Protein AF-A0A2N2ZMV5-F1 (afdb_monomer_lite)

Foldseek 3Di:
DDPVVVVVVVVVVVVVVVPDDPDDVVVVVVLVCVLPDVVLVVLDPPPCSVVVNVVVVQVVCVVVVHDDPDPTVDDDDDDD

Sequence (80 aa):
MNKQIKFYVILAFVLFFLSSFSQNIQYAKSLVDTLTSPTMLGRGYVNEGVNKASDFLSEEMKNSGLRSWTTDYKQFLIFP

Structure (mmCIF, N/CA/C/O backbone):
data_AF-A0A2N2ZMV5-F1
#
_entry.id   AF-A0A2N2ZMV5-F1
#
loop_
_atom_site.group_PDB
_atom_site.id
_atom_site.type_symbol
_atom_site.label_atom_id
_atom_site.label_alt_id
_atom_site.label_comp_id
_atom_site.label_asym_id
_atom_site.label_entity_id
_atom_site.label_seq_id
_atom_site.pdbx_PDB_ins_code
_atom_site.Cartn_x
_atom_site.Cartn_y
_atom_site.Cartn_z
_atom_site.occupancy
_atom_site.B_iso_or_equiv
_atom_site.auth_seq_id
_atom_site.auth_comp_id
_atom_site.auth_asym_id
_atom_site.auth_atom_id
_atom_site.pdbx_PDB_model_num
ATOM 1 N N . MET A 1 1 ? -22.653 -0.773 42.215 1.00 63.78 1 MET A N 1
ATOM 2 C CA . MET A 1 1 ? -23.316 -1.299 40.997 1.00 63.78 1 MET A CA 1
ATOM 3 C C . MET A 1 1 ? -23.510 -2.804 41.133 1.00 63.78 1 MET A C 1
ATOM 5 O O . MET A 1 1 ? -22.543 -3.491 41.449 1.00 63.78 1 MET A O 1
ATOM 9 N N . ASN A 1 2 ? -24.743 -3.289 40.962 1.00 88.88 2 ASN A N 1
ATOM 10 C CA . ASN A 1 2 ? -25.128 -4.690 41.173 1.00 88.88 2 ASN A CA 1
ATOM 11 C C . ASN A 1 2 ? -24.321 -5.635 40.251 1.00 88.88 2 ASN A C 1
ATOM 13 O O . ASN A 1 2 ? -24.020 -5.265 39.115 1.00 88.88 2 ASN A O 1
ATOM 17 N N . LYS A 1 3 ? -23.951 -6.835 40.721 1.00 89.06 3 LYS A N 1
ATOM 18 C CA . LYS A 1 3 ? -23.104 -7.788 39.968 1.00 89.06 3 LYS A CA 1
ATOM 19 C C . LYS A 1 3 ? -23.723 -8.145 38.610 1.00 89.06 3 LYS A C 1
ATOM 21 O O . LYS A 1 3 ? -23.007 -8.232 37.619 1.00 89.06 3 LYS A O 1
ATOM 26 N N . GLN A 1 4 ? -25.051 -8.228 38.564 1.00 91.69 4 GLN A N 1
ATOM 27 C CA . GLN A 1 4 ? -25.814 -8.456 37.336 1.00 91.69 4 GLN A CA 1
ATOM 28 C C . GLN A 1 4 ? -25.680 -7.302 36.335 1.00 91.69 4 GLN A C 1
ATOM 30 O O . GLN A 1 4 ? -25.463 -7.527 35.152 1.00 91.69 4 GLN A O 1
ATOM 35 N N . ILE A 1 5 ? -25.715 -6.053 36.807 1.00 94.31 5 ILE A N 1
ATOM 36 C CA . ILE A 1 5 ? -25.569 -4.872 35.942 1.00 94.31 5 ILE A CA 1
ATOM 37 C C . ILE A 1 5 ? -24.170 -4.842 35.313 1.00 94.31 5 ILE A C 1
ATOM 39 O O . ILE A 1 5 ? -24.039 -4.583 34.122 1.00 94.31 5 ILE A O 1
ATOM 43 N N . LYS A 1 6 ? -23.121 -5.172 36.082 1.00 94.62 6 LYS A N 1
ATOM 44 C CA . LYS A 1 6 ? -21.751 -5.283 35.549 1.00 94.62 6 LYS A CA 1
ATOM 45 C C . LYS A 1 6 ? -21.651 -6.332 34.440 1.00 94.62 6 LYS A C 1
ATOM 47 O O . LYS A 1 6 ? -21.013 -6.075 33.426 1.00 94.62 6 LYS A O 1
ATOM 52 N N . PHE A 1 7 ? -22.293 -7.484 34.629 1.00 96.12 7 PHE A N 1
ATOM 53 C CA . PHE A 1 7 ? -22.315 -8.553 33.635 1.00 96.12 7 PHE A CA 1
ATOM 54 C C . PHE A 1 7 ? -22.973 -8.101 32.324 1.00 96.12 7 PHE A C 1
ATOM 56 O O . PHE A 1 7 ? -22.371 -8.253 31.264 1.00 96.12 7 PHE A O 1
ATOM 63 N N . TYR A 1 8 ? -24.149 -7.468 32.391 1.00 97.06 8 TYR A N 1
ATOM 64 C CA . TYR A 1 8 ? -24.840 -6.984 31.191 1.00 97.06 8 TYR A CA 1
ATOM 65 C C . TYR A 1 8 ? -24.069 -5.887 30.449 1.00 97.06 8 TYR A C 1
ATOM 67 O O . TYR A 1 8 ? -24.056 -5.890 29.2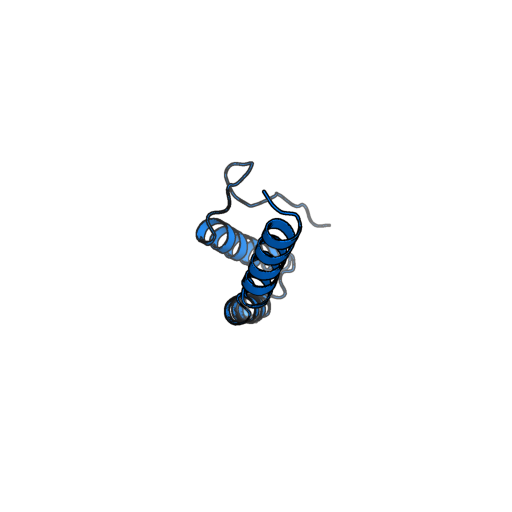22 1.00 97.06 8 TYR A O 1
ATOM 75 N N . VAL A 1 9 ? -23.380 -4.989 31.162 1.00 96.38 9 VAL A N 1
ATOM 76 C CA . VAL A 1 9 ? -22.532 -3.959 30.534 1.00 96.38 9 VAL A CA 1
ATOM 77 C C . VAL A 1 9 ? -21.363 -4.590 29.775 1.00 96.38 9 VAL A C 1
ATOM 79 O O . VAL A 1 9 ? -21.097 -4.209 28.638 1.00 96.38 9 VAL A O 1
ATOM 82 N N . ILE A 1 10 ? -20.689 -5.580 30.368 1.00 95.81 10 ILE A N 1
ATOM 83 C CA . ILE A 1 10 ? -19.588 -6.294 29.703 1.00 95.81 10 ILE A CA 1
ATOM 84 C C . ILE A 1 10 ? -20.108 -7.062 28.485 1.00 95.81 10 ILE A C 1
ATOM 86 O O . ILE A 1 10 ? -19.496 -7.005 27.423 1.00 95.81 10 ILE A O 1
ATOM 90 N N . LEU A 1 11 ? -21.248 -7.741 28.615 1.00 95.81 11 LEU A N 1
ATOM 91 C CA . LEU A 1 11 ? -21.851 -8.483 27.511 1.00 95.81 11 LEU A CA 1
ATOM 92 C C . LEU A 1 11 ? -22.221 -7.557 26.343 1.00 95.81 11 LEU A C 1
ATOM 94 O O . LEU A 1 11 ? -21.887 -7.857 25.202 1.00 95.81 11 LEU A O 1
ATOM 98 N N . ALA A 1 12 ? -22.850 -6.414 26.624 1.00 95.38 12 ALA A N 1
ATOM 99 C CA . ALA A 1 12 ? -23.186 -5.420 25.607 1.00 95.38 12 ALA A CA 1
ATOM 100 C C . ALA A 1 12 ? -21.934 -4.866 24.909 1.00 95.38 12 ALA A C 1
ATOM 102 O O . ALA A 1 12 ? -21.920 -4.729 23.687 1.00 95.38 12 ALA A O 1
ATOM 103 N N . PHE A 1 13 ? -20.867 -4.609 25.672 1.00 93.62 13 PHE A N 1
ATOM 104 C CA . PHE A 1 13 ? -19.583 -4.183 25.125 1.00 93.62 13 PHE A CA 1
ATOM 105 C C . PHE A 1 13 ? -19.012 -5.246 24.177 1.00 93.62 13 PHE A C 1
ATOM 107 O O . PHE A 1 13 ? -18.719 -4.932 23.032 1.00 93.62 13 PHE A O 1
ATOM 114 N N . VAL A 1 14 ? -18.939 -6.516 24.591 1.00 93.69 14 VAL A N 1
ATOM 115 C CA . VAL A 1 14 ? -18.433 -7.617 23.746 1.00 93.69 14 VAL A CA 1
ATOM 116 C C . VAL A 1 14 ? -19.237 -7.760 22.450 1.00 93.69 14 VAL A C 1
ATOM 118 O O . VAL A 1 14 ? -18.648 -7.865 21.376 1.00 93.69 14 VAL A O 1
ATOM 121 N N . LEU A 1 15 ? -20.570 -7.716 22.531 1.00 92.94 15 LEU A N 1
ATOM 122 C CA . LEU A 1 15 ? -21.437 -7.822 21.355 1.00 92.94 15 LEU A CA 1
ATOM 123 C C . LEU A 1 15 ? -21.227 -6.667 20.363 1.00 92.94 15 LEU A C 1
ATOM 125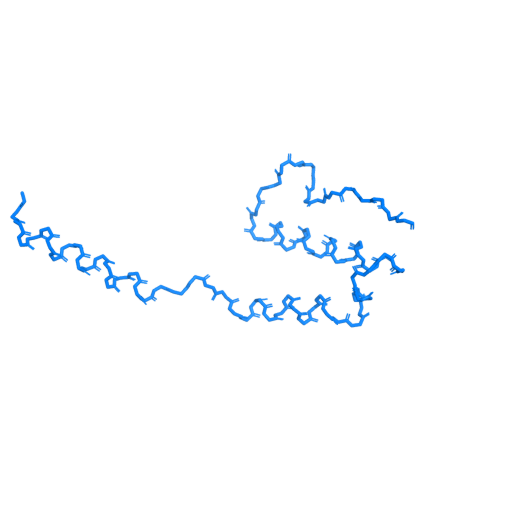 O O . LEU A 1 15 ? -21.268 -6.892 19.158 1.00 92.94 15 LEU A O 1
ATOM 129 N N . PHE A 1 16 ? -20.936 -5.460 20.851 1.00 90.56 16 PHE A N 1
ATOM 130 C CA . PHE A 1 16 ? -20.645 -4.295 20.011 1.00 90.56 16 PHE A CA 1
ATOM 131 C C . PHE A 1 16 ? -19.341 -4.441 19.200 1.00 90.56 16 PHE A C 1
ATOM 133 O O . PHE A 1 16 ? -19.276 -4.024 18.040 1.00 90.56 16 PHE A O 1
ATOM 140 N N . PHE A 1 17 ? -18.304 -5.079 19.757 1.00 86.62 17 PHE A N 1
ATOM 141 C CA . PHE A 1 17 ? -17.048 -5.297 19.022 1.00 86.62 17 PHE A CA 1
ATOM 142 C C . PHE A 1 17 ? -17.139 -6.411 17.982 1.00 86.62 17 PHE A C 1
ATOM 144 O O . PHE A 1 17 ? -16.435 -6.340 16.978 1.00 86.62 17 PHE A O 1
ATOM 151 N N . LEU A 1 18 ? -18.026 -7.396 18.161 1.00 85.69 18 LEU A N 1
ATOM 152 C CA . LEU A 1 18 ? -18.219 -8.473 17.179 1.00 85.69 18 LEU A CA 1
ATOM 153 C C . LEU A 1 18 ? -18.738 -7.964 15.825 1.00 85.69 18 LEU A C 1
ATOM 155 O O . LEU A 1 18 ? -18.516 -8.610 14.806 1.00 85.69 18 LEU A O 1
ATOM 159 N N . SER A 1 19 ? -19.400 -6.805 15.801 1.00 79.06 19 SER A N 1
ATOM 160 C CA . SER A 1 19 ? -19.897 -6.164 14.576 1.00 79.06 19 SER A CA 1
ATOM 161 C C . SER A 1 19 ? -18.908 -5.203 13.905 1.00 79.06 19 SER A C 1
ATOM 163 O O . SER A 1 19 ? -19.222 -4.647 12.854 1.00 79.06 19 SER A O 1
ATOM 165 N N . SER A 1 20 ? -17.731 -4.967 14.491 1.00 80.12 20 SER A N 1
ATOM 166 C CA . SER A 1 20 ? -16.755 -4.024 13.934 1.00 80.12 20 SER A CA 1
ATOM 167 C C . SER A 1 20 ? -15.824 -4.703 12.925 1.00 80.12 20 SER A C 1
ATOM 169 O O . SER A 1 20 ? -15.102 -5.636 13.267 1.00 80.12 20 SER A O 1
ATOM 171 N N . PHE A 1 21 ? -15.773 -4.185 11.695 1.00 77.94 21 PHE A N 1
ATOM 172 C CA . PHE A 1 21 ? -14.787 -4.573 10.681 1.00 77.94 21 PHE A CA 1
ATOM 173 C C . PHE A 1 21 ? -13.775 -3.437 10.503 1.00 77.94 21 PHE A C 1
ATOM 175 O O . PHE A 1 21 ? -14.130 -2.373 10.005 1.00 77.94 21 PHE A O 1
ATOM 182 N N . SER A 1 22 ? -12.520 -3.634 10.916 1.00 77.88 22 SER A N 1
ATOM 183 C CA . SER A 1 22 ? -11.477 -2.600 10.778 1.00 77.88 22 SER A CA 1
ATOM 184 C C . SER A 1 22 ? -10.647 -2.720 9.495 1.00 77.88 22 SER A C 1
ATOM 186 O O . SER A 1 22 ? -9.991 -1.761 9.097 1.00 77.88 22 SER A O 1
ATOM 188 N N . GLN A 1 23 ? -10.652 -3.886 8.843 1.00 84.12 23 GLN A N 1
ATOM 189 C CA . GLN A 1 23 ? -9.817 -4.153 7.671 1.00 84.12 23 GLN A CA 1
ATOM 190 C C . GLN A 1 23 ? -10.564 -3.824 6.377 1.00 84.12 23 GLN A C 1
ATOM 192 O O . GLN A 1 23 ? -11.612 -4.402 6.088 1.00 84.12 23 GLN A O 1
ATOM 197 N N . ASN A 1 24 ? -9.991 -2.942 5.558 1.00 91.31 24 ASN A N 1
ATOM 198 C CA . ASN A 1 24 ? -10.487 -2.673 4.213 1.00 91.31 24 ASN A CA 1
ATOM 199 C C . ASN A 1 24 ? -9.838 -3.641 3.209 1.00 91.31 24 ASN A C 1
ATOM 201 O O . ASN A 1 24 ? -8.751 -3.390 2.688 1.00 91.31 24 ASN A O 1
ATOM 205 N N . ILE A 1 25 ? -10.512 -4.763 2.937 1.00 92.75 25 ILE A N 1
ATOM 206 C CA . ILE A 1 25 ? -10.009 -5.792 2.013 1.00 92.75 25 ILE A CA 1
ATOM 207 C C . ILE A 1 25 ? -9.844 -5.272 0.580 1.00 92.75 25 ILE A C 1
ATOM 209 O O . ILE A 1 25 ? -8.938 -5.706 -0.128 1.00 92.75 25 ILE A O 1
ATOM 213 N N . GLN A 1 26 ? -10.695 -4.338 0.149 1.00 95.38 26 GLN A N 1
ATOM 214 C CA . GLN A 1 26 ? -10.631 -3.785 -1.201 1.00 95.38 26 GLN A CA 1
ATOM 215 C C . GLN A 1 26 ? -9.364 -2.949 -1.384 1.00 95.38 26 GLN A C 1
ATOM 217 O O . GLN A 1 26 ? -8.672 -3.095 -2.386 1.00 95.38 26 GLN A O 1
ATOM 222 N N . TYR A 1 27 ? -9.030 -2.140 -0.379 1.00 95.25 27 TYR A N 1
ATOM 223 C CA . TYR A 1 27 ? -7.787 -1.379 -0.339 1.00 95.25 27 TYR A CA 1
ATOM 224 C C . TYR A 1 27 ? -6.548 -2.289 -0.327 1.00 95.25 27 TYR A C 1
ATOM 226 O O . TYR A 1 27 ? -5.605 -2.085 -1.088 1.00 95.25 27 TYR A O 1
ATOM 234 N N . ALA A 1 28 ? -6.567 -3.352 0.483 1.00 95.62 28 ALA A N 1
ATOM 235 C CA . ALA A 1 28 ? -5.466 -4.313 0.510 1.00 95.62 28 ALA A CA 1
ATOM 236 C C . ALA A 1 28 ? -5.246 -4.973 -0.864 1.00 95.62 28 ALA A C 1
ATOM 238 O O . ALA A 1 28 ? -4.108 -5.108 -1.310 1.00 95.62 28 ALA A O 1
ATOM 239 N N . LYS A 1 29 ? -6.329 -5.331 -1.568 1.00 97.12 29 LYS A N 1
ATOM 240 C CA . LYS A 1 29 ? -6.250 -5.864 -2.934 1.00 97.12 29 LYS A CA 1
ATOM 241 C C . LYS A 1 29 ? -5.681 -4.843 -3.917 1.00 97.12 29 LYS A C 1
ATOM 243 O O . LYS A 1 29 ? -4.774 -5.196 -4.660 1.00 97.12 29 LYS A O 1
ATOM 248 N N . SER A 1 30 ? -6.117 -3.580 -3.871 1.00 97.06 30 SER A N 1
ATOM 249 C CA . SER A 1 30 ? -5.577 -2.550 -4.771 1.00 97.06 30 SER A CA 1
ATOM 250 C C . SER A 1 30 ? -4.085 -2.292 -4.557 1.00 97.06 30 SER A C 1
ATOM 252 O O . SER A 1 30 ? -3.357 -2.077 -5.527 1.00 97.06 30 SER A O 1
ATOM 254 N N . LEU A 1 31 ? -3.605 -2.352 -3.307 1.00 97.12 31 LEU A N 1
ATOM 255 C CA . LEU A 1 31 ? -2.171 -2.282 -3.017 1.00 97.12 31 LEU A CA 1
ATOM 256 C C . LEU A 1 31 ? -1.416 -3.451 -3.658 1.00 97.12 31 LEU A C 1
ATOM 258 O O . LEU A 1 31 ? -0.395 -3.228 -4.305 1.00 97.12 31 LEU A O 1
ATOM 262 N N . VAL A 1 32 ? -1.917 -4.682 -3.505 1.00 96.94 32 VAL A N 1
ATOM 263 C CA . VAL A 1 32 ? -1.305 -5.882 -4.097 1.00 96.94 32 VAL A CA 1
ATOM 264 C C . VAL A 1 32 ? -1.277 -5.783 -5.619 1.00 96.94 32 VAL A C 1
ATOM 266 O O . VAL A 1 32 ? -0.211 -5.960 -6.207 1.00 96.94 32 VAL A O 1
ATOM 269 N N . ASP A 1 33 ? -2.400 -5.447 -6.250 1.00 97.56 33 ASP A N 1
ATOM 270 C CA . ASP A 1 33 ? -2.504 -5.302 -7.705 1.00 97.56 33 ASP A CA 1
ATOM 271 C C . ASP A 1 33 ? -1.497 -4.269 -8.229 1.00 97.56 33 ASP A C 1
ATOM 273 O O . ASP A 1 33 ? -0.777 -4.515 -9.197 1.00 97.56 33 ASP A O 1
ATOM 277 N N . THR A 1 34 ? -1.369 -3.135 -7.535 1.00 97.31 34 THR A N 1
ATOM 278 C CA . THR A 1 34 ? -0.442 -2.063 -7.916 1.00 97.31 34 THR A CA 1
ATOM 279 C C . THR A 1 34 ? 1.011 -2.496 -7.739 1.00 97.31 34 THR A C 1
ATOM 281 O O . THR A 1 34 ? 1.796 -2.431 -8.684 1.00 97.31 34 THR A O 1
ATOM 284 N N . LEU A 1 35 ? 1.374 -3.004 -6.558 1.00 97.44 35 LEU A N 1
ATOM 285 C CA . LEU A 1 35 ? 2.743 -3.403 -6.208 1.00 97.44 35 LEU A CA 1
ATOM 286 C C . LEU A 1 35 ? 3.250 -4.612 -7.001 1.00 97.44 35 LEU A C 1
ATOM 288 O O . LEU A 1 35 ? 4.463 -4.812 -7.099 1.00 97.44 35 LEU A O 1
ATOM 292 N N . THR A 1 36 ? 2.350 -5.438 -7.533 1.00 96.69 36 THR A N 1
ATOM 293 C CA . THR A 1 36 ? 2.679 -6.608 -8.363 1.00 96.69 36 THR A CA 1
ATOM 294 C C . THR A 1 36 ? 2.541 -6.348 -9.860 1.00 96.69 36 THR A C 1
ATOM 296 O O . THR A 1 36 ? 2.895 -7.214 -10.659 1.00 96.69 36 THR A O 1
ATOM 299 N N . SER A 1 37 ? 2.090 -5.156 -10.252 1.00 96.94 37 SER A N 1
ATOM 300 C CA . SER A 1 37 ? 1.952 -4.792 -11.657 1.00 96.94 37 SER A CA 1
ATOM 301 C C . SER A 1 37 ? 3.310 -4.738 -12.383 1.00 96.94 37 SER A C 1
ATOM 303 O O . SER A 1 37 ? 4.351 -4.475 -11.765 1.00 96.94 37 SER A O 1
ATOM 305 N N . PRO A 1 38 ? 3.331 -4.919 -13.719 1.00 95.88 38 PRO A N 1
ATOM 306 C CA . PRO A 1 38 ? 4.559 -4.822 -14.509 1.00 95.88 38 PRO A CA 1
ATOM 307 C C . PRO A 1 38 ? 5.297 -3.481 -14.362 1.00 95.88 38 PRO A C 1
ATOM 309 O O . PRO A 1 38 ? 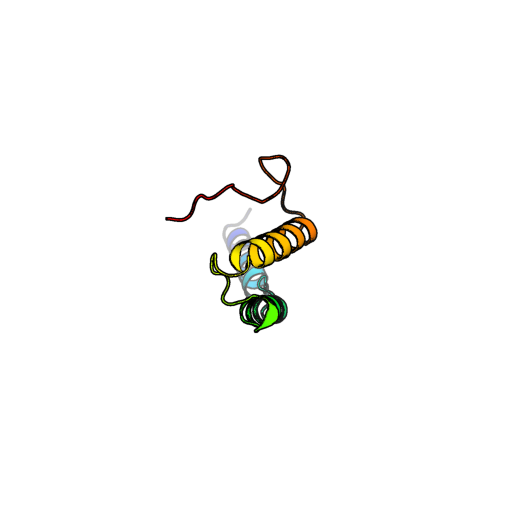6.519 -3.436 -14.489 1.00 95.88 38 PRO A O 1
ATOM 312 N N . THR A 1 39 ? 4.587 -2.389 -14.056 1.00 94.62 39 THR A N 1
ATOM 313 C CA . THR A 1 39 ? 5.176 -1.047 -13.900 1.00 94.62 39 THR A CA 1
ATOM 314 C C . THR A 1 39 ? 6.042 -0.916 -12.644 1.00 94.62 39 THR A C 1
ATOM 316 O O . THR A 1 39 ? 6.945 -0.075 -12.618 1.00 94.62 39 THR A O 1
ATOM 319 N N . MET A 1 40 ? 5.826 -1.781 -11.645 1.00 96.38 40 MET A N 1
ATOM 320 C CA . MET A 1 40 ? 6.614 -1.859 -10.409 1.00 96.38 40 MET A CA 1
ATOM 321 C C . MET A 1 40 ? 7.850 -2.762 -10.526 1.00 96.38 40 MET A C 1
ATOM 323 O O . MET A 1 40 ? 8.601 -2.903 -9.562 1.00 96.38 40 MET A O 1
ATOM 327 N N . LEU A 1 41 ? 8.091 -3.361 -11.702 1.00 95.19 41 LEU A N 1
ATOM 328 C CA . LEU A 1 41 ? 9.351 -4.031 -12.065 1.00 95.19 41 LEU A CA 1
ATOM 329 C C . LEU A 1 41 ? 9.817 -5.084 -11.038 1.00 95.19 41 LEU A C 1
ATOM 331 O O . LEU A 1 41 ? 11.003 -5.220 -10.744 1.00 95.19 41 LEU A O 1
ATOM 335 N N . GLY A 1 42 ? 8.868 -5.811 -10.443 1.00 90.06 42 GLY A N 1
ATOM 336 C CA . GLY A 1 42 ? 9.150 -6.847 -9.446 1.00 90.06 42 GLY A CA 1
ATOM 337 C C . GLY A 1 42 ? 9.670 -6.332 -8.099 1.00 90.06 42 GLY A C 1
ATOM 338 O O . GLY A 1 42 ? 10.015 -7.149 -7.249 1.00 90.06 42 GLY A O 1
ATOM 339 N N . ARG A 1 43 ? 9.701 -5.006 -7.877 1.00 93.56 43 ARG A N 1
ATOM 340 C CA . ARG A 1 43 ? 10.166 -4.351 -6.636 1.00 93.56 43 ARG A CA 1
ATOM 341 C C . ARG A 1 43 ? 11.628 -4.654 -6.277 1.00 93.56 43 ARG A C 1
ATOM 343 O O . ARG A 1 43 ? 12.019 -4.535 -5.119 1.00 93.56 43 ARG A O 1
ATOM 350 N N . GLY A 1 44 ? 12.423 -5.075 -7.261 1.00 91.06 44 GLY A N 1
ATOM 351 C CA . GLY A 1 44 ? 13.853 -5.344 -7.108 1.00 91.06 44 GLY A CA 1
ATOM 352 C C . GLY A 1 44 ? 14.714 -4.110 -7.379 1.00 91.06 44 GLY A C 1
ATOM 353 O O . GLY A 1 44 ? 14.225 -3.078 -7.828 1.00 91.06 44 GLY A O 1
ATOM 354 N N . TYR A 1 45 ? 16.021 -4.218 -7.144 1.00 90.94 45 TYR A N 1
ATOM 355 C CA . TYR A 1 45 ? 16.966 -3.122 -7.402 1.00 90.94 45 TYR A CA 1
ATOM 356 C C . TYR A 1 45 ? 17.151 -2.819 -8.902 1.00 90.94 45 TYR A C 1
ATOM 358 O O . TYR A 1 45 ? 17.541 -1.713 -9.271 1.00 90.94 45 TYR A O 1
ATOM 366 N N . VAL A 1 46 ? 16.849 -3.782 -9.780 1.00 89.75 46 VAL A N 1
ATOM 367 C CA . VAL A 1 46 ? 16.921 -3.605 -11.236 1.00 89.75 46 VAL A CA 1
ATOM 368 C C . VAL A 1 46 ? 15.919 -2.540 -11.681 1.00 89.75 46 VAL A C 1
ATOM 370 O O . VAL A 1 46 ? 14.747 -2.588 -11.306 1.00 89.75 46 VAL A O 1
ATOM 373 N N . ASN A 1 47 ? 16.376 -1.600 -12.514 1.00 92.44 47 ASN A N 1
ATOM 374 C CA . ASN A 1 47 ? 15.552 -0.530 -13.090 1.00 92.44 47 ASN A CA 1
ATOM 375 C C . ASN A 1 47 ? 14.747 0.262 -12.038 1.00 92.44 47 ASN A C 1
ATOM 377 O O . ASN A 1 47 ? 13.621 0.688 -12.304 1.00 92.44 47 ASN A O 1
ATOM 381 N N . GLU A 1 48 ? 15.316 0.424 -10.839 1.00 92.94 48 GLU A N 1
ATOM 382 C CA . GLU A 1 48 ? 14.727 1.182 -9.731 1.00 92.94 48 GLU A CA 1
ATOM 383 C C . GLU A 1 48 ? 13.368 0.648 -9.235 1.00 92.94 48 GLU A C 1
ATOM 385 O O . GLU A 1 48 ? 12.602 1.385 -8.614 1.00 92.94 48 GLU A O 1
ATOM 390 N N . GLY A 1 49 ? 13.043 -0.631 -9.467 1.00 94.81 49 GLY A N 1
ATOM 391 C CA . GLY A 1 49 ? 11.756 -1.212 -9.052 1.00 94.81 49 GLY A CA 1
ATOM 392 C C . GLY A 1 49 ? 11.470 -1.052 -7.553 1.00 94.81 49 GLY A C 1
ATOM 393 O O . GLY A 1 49 ? 10.355 -0.715 -7.155 1.00 94.81 49 GLY A O 1
ATOM 394 N N . VAL A 1 50 ? 12.491 -1.234 -6.717 1.00 94.81 50 VAL A N 1
ATOM 395 C CA . VAL A 1 50 ? 12.426 -1.041 -5.262 1.00 94.81 50 VAL A CA 1
ATOM 396 C C . VAL A 1 50 ? 12.183 0.423 -4.886 1.00 94.81 50 VAL A C 1
ATOM 398 O O . VAL A 1 50 ? 11.394 0.691 -3.983 1.00 94.81 50 VAL A O 1
ATOM 401 N N . ASN A 1 51 ? 12.773 1.375 -5.617 1.00 94.81 51 ASN A N 1
ATOM 402 C CA . ASN A 1 51 ? 12.584 2.805 -5.367 1.00 94.81 51 ASN A CA 1
ATOM 403 C C . ASN A 1 51 ? 11.162 3.230 -5.748 1.00 94.81 51 ASN A C 1
ATOM 405 O O . ASN A 1 51 ? 10.498 3.885 -4.956 1.00 94.81 51 ASN A O 1
ATOM 409 N N . LYS A 1 52 ? 10.641 2.767 -6.894 1.00 96.12 52 LYS A N 1
ATOM 410 C CA . LYS A 1 52 ? 9.246 3.018 -7.300 1.00 96.12 52 LYS A CA 1
ATOM 411 C C . LYS A 1 52 ? 8.244 2.493 -6.275 1.00 96.12 52 LYS A C 1
ATOM 413 O O . LYS A 1 52 ? 7.294 3.185 -5.918 1.00 96.12 52 LYS A O 1
ATOM 418 N N . ALA A 1 53 ? 8.474 1.280 -5.773 1.00 96.50 53 ALA A N 1
ATOM 419 C CA . ALA A 1 53 ? 7.648 0.708 -4.718 1.00 96.50 53 ALA A CA 1
ATOM 420 C C . ALA A 1 53 ? 7.755 1.514 -3.411 1.00 96.50 53 ALA A C 1
ATOM 422 O O . ALA A 1 53 ? 6.743 1.760 -2.759 1.00 96.50 53 ALA A O 1
ATOM 423 N N . SER A 1 54 ? 8.963 1.958 -3.050 1.00 96.00 54 SER A N 1
ATOM 424 C CA . SER A 1 54 ? 9.210 2.808 -1.880 1.00 96.00 54 SER A CA 1
ATOM 425 C C . SER A 1 54 ? 8.509 4.165 -1.989 1.00 96.00 54 SER A C 1
ATOM 427 O O . SER A 1 54 ? 7.960 4.650 -1.000 1.00 96.00 54 SER A O 1
ATOM 429 N N . ASP A 1 55 ? 8.510 4.784 -3.169 1.00 96.38 55 ASP A N 1
ATOM 430 C CA . ASP A 1 55 ? 7.831 6.054 -3.436 1.00 96.38 55 ASP A CA 1
ATOM 431 C C . ASP A 1 55 ? 6.319 5.909 -3.272 1.00 96.38 55 ASP A C 1
ATOM 433 O O . ASP A 1 55 ? 5.713 6.656 -2.504 1.00 96.38 55 ASP A O 1
ATOM 437 N N . PHE A 1 56 ? 5.742 4.886 -3.907 1.00 97.38 56 PHE A N 1
ATOM 438 C CA . PHE A 1 56 ? 4.321 4.565 -3.795 1.00 97.38 56 PHE A CA 1
ATOM 439 C C . PHE A 1 56 ? 3.904 4.313 -2.339 1.00 97.38 56 PHE A C 1
ATOM 441 O O . PHE A 1 56 ? 2.965 4.928 -1.841 1.00 97.38 56 PHE A O 1
ATOM 448 N N . LEU A 1 57 ? 4.635 3.461 -1.613 1.00 97.00 57 LEU A N 1
ATOM 449 C CA . LEU A 1 57 ? 4.323 3.156 -0.214 1.00 97.00 57 LEU A CA 1
ATOM 450 C C . LEU A 1 57 ? 4.466 4.379 0.699 1.00 97.00 57 LEU A C 1
ATOM 452 O O . LEU A 1 57 ? 3.679 4.542 1.627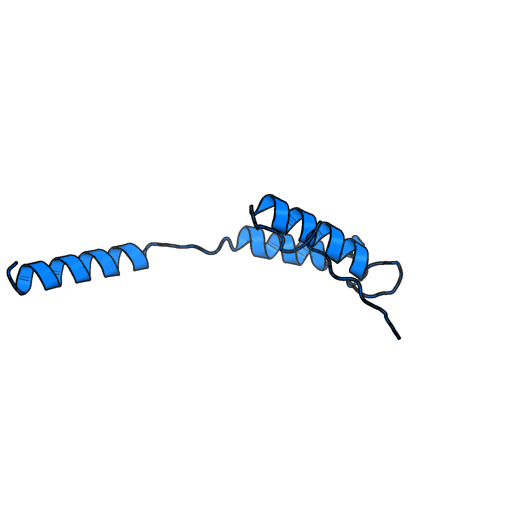 1.00 97.00 57 LEU A O 1
ATOM 456 N N . SER A 1 58 ? 5.433 5.257 0.428 1.00 96.75 58 SER A N 1
ATOM 457 C CA . SER A 1 58 ? 5.593 6.502 1.187 1.00 96.75 58 SER A CA 1
ATOM 458 C C . SER A 1 58 ? 4.384 7.425 1.029 1.00 96.75 58 SER A C 1
ATOM 460 O O . SER A 1 58 ? 3.968 8.068 1.993 1.00 96.75 58 SER A O 1
ATOM 462 N N . GLU A 1 59 ? 3.813 7.496 -0.174 1.00 97.12 59 GLU A N 1
ATOM 463 C CA . GLU A 1 59 ? 2.596 8.262 -0.433 1.00 97.12 59 GLU A CA 1
ATOM 464 C C . GLU A 1 59 ? 1.384 7.633 0.264 1.00 97.12 59 GLU A C 1
ATOM 466 O O . GLU A 1 59 ? 0.642 8.338 0.945 1.00 97.12 59 GLU A O 1
ATOM 471 N N . GLU A 1 60 ? 1.244 6.308 0.217 1.00 97.62 60 GLU A N 1
ATOM 472 C CA . GLU A 1 60 ? 0.180 5.588 0.927 1.00 97.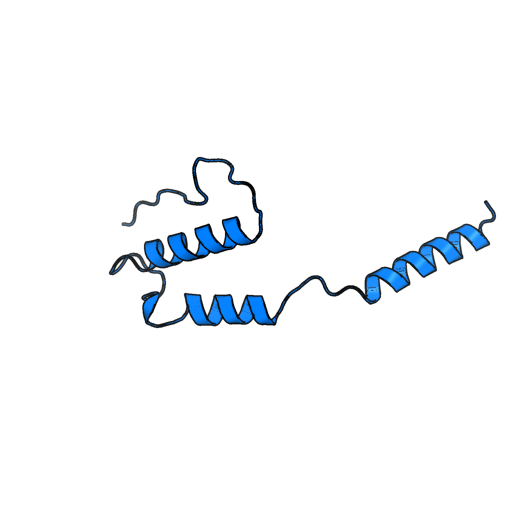62 60 GLU A CA 1
ATOM 473 C C . GLU A 1 60 ? 0.249 5.781 2.453 1.00 97.62 60 GLU A C 1
ATOM 475 O O . GLU A 1 60 ? -0.770 6.046 3.091 1.00 97.62 60 GLU A O 1
ATOM 480 N N . MET A 1 61 ? 1.448 5.745 3.046 1.00 96.88 61 MET A N 1
ATOM 481 C CA . MET A 1 61 ? 1.658 6.022 4.477 1.00 96.88 61 MET A CA 1
ATOM 482 C C . MET A 1 61 ? 1.306 7.470 4.840 1.00 96.88 61 MET A C 1
ATOM 484 O O . MET A 1 61 ? 0.719 7.735 5.893 1.00 96.88 61 MET A O 1
ATOM 488 N N . LYS A 1 62 ? 1.623 8.422 3.956 1.00 96.25 62 LYS A N 1
ATOM 489 C CA . LYS A 1 62 ? 1.211 9.820 4.119 1.00 96.25 62 LYS A CA 1
ATOM 490 C C . LYS A 1 62 ? -0.310 9.959 4.057 1.00 96.25 62 LYS A C 1
ATOM 492 O O . LYS A 1 62 ? -0.892 10.622 4.915 1.00 96.25 62 LYS A O 1
ATOM 497 N N . ASN A 1 63 ? -0.945 9.318 3.078 1.00 95.62 63 ASN A N 1
ATOM 498 C CA . ASN A 1 63 ? -2.389 9.355 2.857 1.00 95.62 63 ASN A CA 1
ATOM 499 C C . ASN A 1 63 ? -3.164 8.696 4.006 1.00 95.62 63 ASN A C 1
ATOM 501 O O . ASN A 1 63 ? -4.247 9.158 4.359 1.00 95.62 63 ASN A O 1
ATOM 505 N N . SER A 1 64 ? -2.590 7.677 4.653 1.00 94.94 64 SER A N 1
ATOM 506 C CA . SER A 1 64 ? -3.175 7.052 5.843 1.00 94.94 64 SER A CA 1
ATOM 507 C C . SER A 1 64 ? -3.038 7.897 7.119 1.00 94.94 64 SER A C 1
ATOM 509 O O . SER A 1 64 ? -3.496 7.475 8.180 1.00 94.94 64 SER A O 1
ATOM 511 N N . GLY A 1 65 ? -2.374 9.057 7.058 1.00 95.38 65 GLY A N 1
ATOM 512 C CA . GLY A 1 65 ? -2.133 9.925 8.213 1.00 95.38 65 GLY A CA 1
ATOM 513 C C . GLY A 1 65 ? -1.072 9.395 9.179 1.00 95.38 65 GLY A C 1
ATOM 514 O O . GLY A 1 65 ? -1.053 9.797 10.348 1.00 95.38 65 GLY A O 1
ATOM 515 N N . LEU A 1 66 ? -0.199 8.487 8.725 1.00 96.12 66 LEU A N 1
ATOM 516 C CA . LEU A 1 66 ? 0.906 8.014 9.548 1.00 96.12 66 LEU A CA 1
ATOM 517 C C . LEU A 1 66 ? 1.870 9.175 9.828 1.00 96.12 66 LEU A C 1
ATOM 519 O O . LEU A 1 66 ? 2.022 10.086 9.021 1.00 96.12 66 LEU A O 1
ATOM 523 N N . ARG A 1 67 ? 2.529 9.166 10.987 1.00 95.75 67 ARG A N 1
ATOM 524 C CA . ARG A 1 67 ? 3.602 10.124 11.280 1.00 95.75 67 ARG A CA 1
ATOM 525 C C . ARG A 1 67 ? 4.934 9.473 10.963 1.00 95.75 67 ARG A C 1
ATOM 527 O O . ARG A 1 67 ? 5.188 8.366 11.432 1.00 95.75 67 ARG A O 1
ATOM 534 N N . SER A 1 68 ? 5.775 10.165 10.204 1.00 94.38 68 SER A N 1
ATOM 535 C CA . SER A 1 68 ? 7.156 9.729 10.029 1.00 94.38 68 SER A CA 1
ATOM 536 C C . SER A 1 68 ? 7.996 10.025 11.279 1.00 94.38 68 SER A C 1
ATOM 538 O O . SER A 1 68 ? 7.735 10.980 12.014 1.00 94.38 68 SER A O 1
ATOM 540 N N . TRP A 1 69 ? 9.012 9.192 11.506 1.00 89.88 69 TRP A N 1
ATOM 541 C CA . TRP A 1 69 ? 10.083 9.424 12.475 1.00 89.88 69 TRP A CA 1
ATOM 542 C C . TRP A 1 69 ? 11.253 10.242 11.909 1.00 89.88 69 TRP A C 1
ATOM 544 O O . TRP A 1 69 ? 12.084 10.716 12.680 1.00 89.88 69 TRP A O 1
ATOM 554 N N . THR A 1 70 ? 11.332 10.407 10.588 1.00 89.94 70 THR A N 1
ATOM 555 C CA . THR A 1 70 ? 12.374 11.173 9.888 1.00 89.94 70 THR A CA 1
ATOM 556 C C . THR A 1 70 ? 11.729 12.224 8.970 1.00 89.94 70 THR A C 1
ATOM 558 O O . THR A 1 70 ? 10.587 12.634 9.180 1.00 89.94 70 THR A O 1
ATOM 561 N N . THR A 1 71 ? 12.467 12.719 7.971 1.00 89.69 71 THR A N 1
ATOM 562 C CA . THR A 1 71 ? 11.972 13.690 6.981 1.00 89.69 71 THR A CA 1
ATOM 563 C C . THR A 1 71 ? 10.944 13.104 6.012 1.00 89.69 71 THR A C 1
ATOM 565 O O . THR A 1 71 ? 10.107 13.839 5.495 1.00 89.69 71 THR A O 1
ATOM 568 N N . ASP A 1 72 ? 10.998 11.798 5.759 1.00 91.12 72 ASP A N 1
ATOM 569 C CA . ASP A 1 72 ? 10.085 11.058 4.887 1.00 91.12 72 ASP A CA 1
ATOM 570 C C . ASP A 1 72 ? 9.849 9.647 5.449 1.00 91.12 72 ASP A C 1
ATOM 572 O O . ASP A 1 72 ? 10.235 9.362 6.572 1.00 91.12 72 ASP A O 1
ATOM 576 N N . TYR A 1 73 ? 9.174 8.756 4.727 1.00 95.12 73 TYR A N 1
ATOM 577 C CA . TYR A 1 73 ? 8.912 7.389 5.206 1.00 95.12 73 TYR A CA 1
ATOM 578 C C . TYR A 1 73 ? 9.993 6.377 4.795 1.00 95.12 73 TYR A C 1
ATOM 580 O O . TYR A 1 73 ? 9.817 5.177 5.003 1.00 95.12 73 TYR A O 1
ATOM 588 N N . LYS A 1 74 ? 11.083 6.833 4.171 1.00 93.94 74 LYS A N 1
ATOM 589 C CA . LYS A 1 74 ? 12.045 5.988 3.466 1.00 93.94 74 LYS A CA 1
ATOM 590 C C . LYS A 1 74 ? 13.291 5.745 4.309 1.00 93.94 74 LYS A C 1
ATOM 592 O O . LYS A 1 74 ? 13.690 6.546 5.153 1.00 93.94 74 LYS A O 1
ATOM 597 N N . GLN A 1 75 ? 13.943 4.623 4.028 1.00 90.56 75 GLN A N 1
ATOM 598 C CA . GLN A 1 75 ? 15.256 4.286 4.561 1.00 90.56 75 GLN A CA 1
ATOM 599 C C . GLN A 1 75 ? 16.211 4.016 3.403 1.00 90.56 75 GLN A C 1
ATOM 601 O O . GLN A 1 75 ? 15.865 3.315 2.454 1.00 90.56 75 GLN A O 1
ATOM 606 N N . PHE A 1 76 ? 17.420 4.568 3.487 1.00 89.12 76 PHE A N 1
ATOM 607 C CA . PHE A 1 76 ? 18.458 4.315 2.495 1.00 89.12 76 PHE A CA 1
ATOM 608 C C . PHE A 1 76 ? 18.967 2.869 2.590 1.00 89.12 76 PHE A C 1
ATOM 610 O O . PHE A 1 76 ? 19.248 2.376 3.684 1.00 89.12 76 PHE A O 1
ATOM 617 N N . LEU A 1 77 ? 19.105 2.209 1.439 1.00 86.81 77 LEU A N 1
ATOM 618 C CA . LEU A 1 77 ? 19.594 0.838 1.306 1.00 86.81 77 LEU A CA 1
ATOM 619 C C . LEU A 1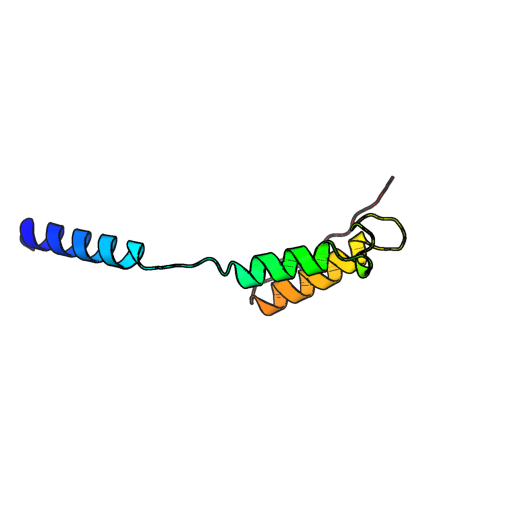 77 ? 20.746 0.798 0.298 1.00 86.81 77 LEU A C 1
ATOM 621 O O . LEU A 1 77 ? 20.722 1.503 -0.709 1.00 86.81 77 LEU A O 1
ATOM 625 N N . ILE A 1 78 ? 21.731 -0.058 0.562 1.00 87.88 78 ILE A N 1
ATOM 626 C CA . ILE A 1 78 ? 22.821 -0.378 -0.366 1.00 87.88 78 ILE A CA 1
ATOM 627 C C . ILE A 1 78 ? 22.617 -1.823 -0.813 1.00 87.88 78 ILE A C 1
ATOM 629 O O . ILE A 1 78 ? 22.424 -2.706 0.025 1.00 87.88 78 ILE A O 1
ATOM 633 N N . PHE A 1 79 ? 22.644 -2.051 -2.123 1.00 82.69 79 PHE A N 1
ATOM 634 C CA . PHE A 1 79 ? 22.536 -3.385 -2.710 1.00 82.69 79 PHE A CA 1
ATOM 635 C C . PHE A 1 79 ? 23.937 -3.954 -3.014 1.00 82.69 79 PHE A C 1
ATOM 637 O O . PHE A 1 79 ? 24.855 -3.156 -3.220 1.00 82.69 79 PHE A O 1
ATOM 644 N N . PRO A 1 80 ? 24.113 -5.292 -2.996 1.00 80.00 80 PRO A N 1
ATOM 645 C CA . PRO A 1 80 ? 25.371 -5.954 -3.355 1.00 80.00 80 PRO A CA 1
ATOM 646 C C . PRO A 1 80 ? 25.848 -5.662 -4.780 1.00 80.00 80 PRO A C 1
ATOM 648 O O . PRO A 1 80 ? 24.984 -5.443 -5.662 1.00 80.00 80 PRO A O 1
#

Radius of gyration: 21.34 Å; chains: 1; bounding box: 51×22×56 Å

Secondary structure (DSSP, 8-state):
--HHHHHHHHHHHHHHHHT-----HHHHHHHHHHHHSGGGGGGSSGGGHHHHHHHHHHHHHHHTTPPPSSSSS-------

pLDDT: mean 92.45, std 5.87, range [63.78, 97.62]